Protein AF-W8L8C0-F1 (afdb_monomer)

Organism: NCBI:txid421628

Foldseek 3Di:
DDDDDDDDDDDDDDDDDDDDPPPPPPDDDAWDWDWDQWPVRAIKIKTAQLPDPGDVVSSQVVVCVVQVPAKDFPDWQPPDDDDPTPCVVSPVGPTITIMGHDDD

Sequence (104 aa):
MMIRKPYFSPVVRLPLLGALSLMLLAGCAGTQVTPISLGDGRQGHVVDCSRFDQSMSDCLAAANEQCDGNYEILATTGQWTQSPGPAMVLEKMDRAMLIRCEDE

Secondary structure (DSSP, 8-state):
---------------------------SSS-EEEEEE-TTS-EEEEEE--STT--HHHHHHHHHHHTTT-EEEEEETTB--S--SGGGGGGG-SSEEEEEEPP-

Mean predicted aligned error: 13.74 Å

Structure (mmCIF, N/CA/C/O backbone):
data_AF-W8L8C0-F1
#
_entry.id   AF-W8L8C0-F1
#
loop_
_atom_site.group_PDB
_atom_site.id
_atom_site.type_symbol
_atom_site.label_atom_id
_atom_site.label_alt_id
_atom_site.label_comp_id
_atom_site.label_asym_id
_atom_site.label_entity_id
_atom_site.label_seq_id
_atom_site.pdbx_PDB_ins_code
_atom_site.Cartn_x
_atom_site.Cartn_y
_atom_site.Cartn_z
_atom_site.occupancy
_atom_site.B_iso_or_equiv
_atom_site.auth_seq_id
_atom_site.auth_comp_id
_atom_site.auth_asym_id
_atom_site.auth_atom_id
_atom_site.pdbx_PDB_model_num
ATOM 1 N N . MET A 1 1 ? 40.714 -14.151 21.383 1.00 36.00 1 MET A N 1
ATOM 2 C CA . MET A 1 1 ? 40.726 -12.692 21.605 1.00 36.00 1 MET A CA 1
ATOM 3 C C . MET A 1 1 ? 39.584 -12.376 22.557 1.00 36.00 1 MET A C 1
ATOM 5 O O . MET A 1 1 ? 38.469 -12.818 22.318 1.00 36.00 1 MET A O 1
ATOM 9 N N . MET A 1 2 ? 39.917 -11.785 23.704 1.00 41.88 2 MET A N 1
ATOM 10 C CA . MET A 1 2 ? 39.007 -11.415 24.799 1.00 41.88 2 MET A CA 1
ATOM 11 C C . MET A 1 2 ? 38.069 -10.267 24.310 1.00 41.88 2 MET A C 1
ATOM 13 O O . MET A 1 2 ? 38.367 -9.666 23.286 1.00 41.88 2 MET A O 1
ATOM 17 N N . ILE A 1 3 ? 36.955 -9.864 24.935 1.00 47.25 3 ILE A N 1
ATOM 18 C CA . ILE A 1 3 ? 36.858 -9.239 26.265 1.00 47.25 3 ILE A CA 1
ATOM 19 C C . ILE A 1 3 ? 35.357 -9.023 26.611 1.00 47.25 3 ILE A C 1
ATOM 21 O O . ILE A 1 3 ? 34.657 -8.284 25.933 1.00 47.25 3 ILE A O 1
ATOM 25 N N . ARG A 1 4 ? 34.936 -9.654 27.719 1.00 39.53 4 ARG A N 1
ATOM 26 C CA . ARG A 1 4 ? 3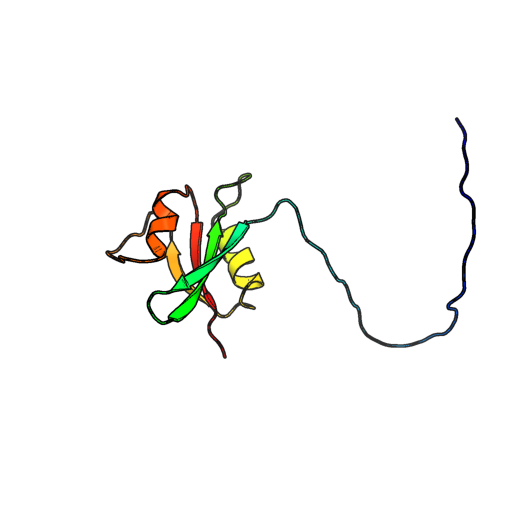4.036 -9.193 28.809 1.00 39.53 4 ARG A CA 1
ATOM 27 C C . ARG A 1 4 ? 32.581 -8.767 28.526 1.00 39.53 4 ARG A C 1
ATOM 29 O O . ARG A 1 4 ? 32.294 -7.655 28.108 1.00 39.53 4 ARG A O 1
ATOM 36 N N . LYS A 1 5 ? 31.669 -9.601 29.042 1.00 53.97 5 LYS A N 1
ATOM 37 C CA . LYS A 1 5 ? 30.460 -9.166 29.770 1.00 53.97 5 LYS A CA 1
ATOM 38 C C . LYS A 1 5 ? 30.850 -8.564 31.134 1.00 53.97 5 LYS A C 1
ATOM 40 O O . LYS A 1 5 ? 31.781 -9.070 31.763 1.00 53.97 5 LYS A O 1
ATOM 45 N N . PRO A 1 6 ? 30.082 -7.587 31.633 1.00 52.66 6 PRO A N 1
ATOM 46 C CA . PRO A 1 6 ? 29.508 -7.693 32.979 1.00 52.66 6 PRO A CA 1
ATOM 47 C C . PRO A 1 6 ? 27.988 -7.422 32.926 1.00 52.66 6 PRO A C 1
ATOM 49 O O . PRO A 1 6 ? 27.536 -6.534 32.216 1.00 52.66 6 PRO A O 1
ATOM 52 N N . TYR A 1 7 ? 27.134 -8.310 33.447 1.00 58.97 7 TYR A N 1
ATOM 53 C CA . TYR A 1 7 ? 26.694 -8.360 34.854 1.00 58.97 7 TYR A CA 1
ATOM 54 C C . TYR A 1 7 ? 26.137 -7.020 35.355 1.00 58.97 7 TYR A C 1
ATOM 56 O O . TYR A 1 7 ? 26.927 -6.171 35.743 1.00 58.97 7 TYR A O 1
ATOM 64 N N . PHE A 1 8 ? 24.806 -6.871 35.429 1.00 49.00 8 PHE A N 1
ATOM 65 C CA . PHE A 1 8 ? 24.077 -6.788 36.709 1.00 49.00 8 PHE A CA 1
ATOM 66 C C . PHE A 1 8 ? 22.550 -6.705 36.493 1.00 49.00 8 PHE A C 1
ATOM 68 O O . PHE A 1 8 ? 22.065 -5.887 35.719 1.00 49.00 8 PHE A O 1
ATOM 75 N N . SER A 1 9 ? 21.819 -7.592 37.168 1.00 57.16 9 SER A N 1
ATOM 76 C CA . SER A 1 9 ? 20.359 -7.780 37.134 1.00 57.16 9 SER A CA 1
ATOM 77 C C . SER A 1 9 ? 19.585 -6.690 37.907 1.00 57.16 9 SER A C 1
ATOM 79 O O . SER A 1 9 ? 20.195 -5.929 38.657 1.00 57.16 9 SER A O 1
ATOM 81 N N . PRO A 1 10 ? 18.238 -6.669 37.825 1.00 49.44 10 PRO A N 1
ATOM 82 C CA . PRO A 1 10 ? 17.462 -7.401 38.834 1.00 49.44 10 PRO A CA 1
ATOM 83 C C . PRO A 1 10 ? 16.292 -8.201 38.226 1.00 49.44 10 PRO A C 1
ATOM 85 O O . PRO A 1 10 ? 15.605 -7.768 37.314 1.00 49.44 10 PRO A O 1
ATOM 88 N N . VAL A 1 11 ? 16.175 -9.479 38.584 1.00 54.06 11 VAL A N 1
ATOM 89 C CA . VAL A 1 11 ? 15.102 -9.982 39.463 1.00 54.06 11 VAL A CA 1
ATOM 90 C C . VAL A 1 11 ? 13.696 -9.696 38.929 1.00 54.06 11 VAL A C 1
ATOM 92 O O . VAL A 1 11 ? 13.077 -8.719 39.322 1.00 54.06 11 VAL A O 1
ATOM 95 N N . VAL A 1 12 ? 13.145 -10.647 38.171 1.00 50.78 12 VAL A N 1
ATOM 96 C CA . VAL A 1 12 ? 11.735 -11.034 38.321 1.00 50.78 12 VAL A CA 1
ATOM 97 C C . VAL A 1 12 ? 11.658 -12.560 38.223 1.00 50.78 12 VAL A C 1
ATOM 99 O O . VAL A 1 12 ? 11.564 -13.148 37.151 1.00 50.78 12 VAL A O 1
ATOM 102 N N . ARG A 1 13 ? 11.782 -13.220 39.377 1.00 62.47 13 ARG A N 1
ATOM 103 C CA . ARG A 1 13 ? 11.263 -14.574 39.600 1.00 62.47 13 ARG A CA 1
ATOM 104 C C . ARG A 1 13 ? 9.872 -14.391 40.198 1.00 62.47 13 ARG A C 1
ATOM 106 O O . ARG A 1 13 ? 9.822 -13.961 41.341 1.00 62.47 13 ARG A O 1
ATOM 113 N N . LEU A 1 14 ? 8.805 -14.700 39.460 1.00 50.75 14 LEU A N 1
ATOM 114 C CA . LEU A 1 14 ? 7.521 -15.269 39.923 1.00 50.75 14 LEU A CA 1
ATOM 115 C C . LEU A 1 14 ? 6.551 -15.376 38.715 1.00 50.75 14 LEU A C 1
ATOM 117 O O . LEU A 1 14 ? 6.829 -14.774 37.683 1.00 50.75 14 LEU A O 1
ATOM 121 N N . PRO A 1 15 ? 5.506 -16.222 38.764 1.00 49.34 15 PRO A N 1
ATOM 122 C CA . PRO A 1 15 ? 5.298 -17.277 37.778 1.00 49.34 15 PRO A CA 1
ATOM 123 C C . PRO A 1 15 ? 3.928 -17.181 37.074 1.00 49.34 15 PRO A C 1
ATOM 125 O O . PRO A 1 15 ? 3.079 -16.389 37.454 1.00 49.34 15 PRO A O 1
ATOM 128 N N . LEU A 1 16 ? 3.702 -18.107 36.137 1.00 54.31 16 LEU A N 1
ATOM 129 C CA . LEU A 1 16 ? 2.390 -18.626 35.723 1.00 54.31 16 LEU A CA 1
ATOM 130 C C . LEU A 1 16 ? 1.425 -17.694 34.944 1.00 54.31 16 LEU A C 1
ATOM 132 O O . LEU A 1 16 ? 0.904 -16.716 35.457 1.00 54.31 16 LEU A O 1
ATOM 136 N N . LEU A 1 17 ? 1.069 -18.189 33.750 1.00 53.38 17 LEU A N 1
ATOM 137 C CA . LEU A 1 17 ? -0.091 -17.865 32.908 1.00 53.38 17 LEU A CA 1
ATOM 138 C C . LEU A 1 17 ? -0.148 -16.500 32.208 1.00 53.38 17 LEU A C 1
ATOM 140 O O . LEU A 1 17 ? -0.441 -15.472 32.804 1.00 53.38 17 LEU A O 1
ATOM 144 N N . GLY A 1 18 ? -0.108 -16.580 30.876 1.00 51.53 18 GLY A N 1
ATOM 145 C CA . GLY A 1 18 ? -0.974 -15.764 30.030 1.00 51.53 18 GLY A CA 1
ATOM 146 C C . GLY A 1 18 ? -0.251 -14.808 29.090 1.00 51.53 18 GLY A C 1
ATOM 147 O O . GLY A 1 18 ? 0.431 -13.893 29.523 1.00 51.53 18 GLY A O 1
ATOM 148 N N . ALA A 1 19 ? -0.511 -15.008 27.798 1.00 50.66 19 ALA A N 1
ATOM 149 C CA . ALA A 1 19 ? -0.381 -14.026 26.724 1.00 50.66 19 ALA A CA 1
ATOM 150 C C . ALA A 1 19 ? 1.043 -13.607 26.313 1.00 50.66 19 ALA A C 1
ATOM 152 O O . ALA A 1 19 ? 1.545 -12.522 26.595 1.00 50.66 19 ALA A O 1
ATOM 153 N N . LEU A 1 20 ? 1.644 -14.494 25.518 1.00 53.50 20 LEU A N 1
ATOM 154 C CA . LEU A 1 20 ? 2.156 -14.182 24.181 1.00 53.50 20 LEU A CA 1
ATOM 155 C C . LEU A 1 20 ? 1.978 -12.701 23.769 1.00 53.50 20 LEU A C 1
ATOM 157 O O . LEU A 1 20 ? 0.922 -12.309 23.291 1.00 53.50 20 LEU A O 1
ATOM 161 N N . SER A 1 21 ? 3.014 -11.882 23.933 1.00 46.38 21 SER A N 1
ATOM 162 C CA . SER A 1 21 ? 3.088 -10.557 23.304 1.00 46.38 21 SER A CA 1
ATOM 163 C C . SER A 1 21 ? 4.329 -10.524 22.422 1.00 46.38 21 SER A C 1
ATOM 165 O O . SER A 1 21 ? 5.345 -9.908 22.740 1.00 46.38 21 SER A O 1
ATOM 167 N N . LEU A 1 22 ? 4.250 -11.279 21.324 1.00 50.34 22 LEU A N 1
ATOM 168 C CA . LEU A 1 22 ? 5.129 -11.150 20.166 1.00 50.34 22 LEU A CA 1
ATOM 169 C C . LEU A 1 22 ? 4.840 -9.791 19.515 1.00 50.34 22 LEU A C 1
ATOM 171 O O . LEU A 1 22 ? 4.119 -9.709 18.529 1.00 50.34 22 LEU A O 1
ATOM 175 N N . MET A 1 23 ? 5.395 -8.709 20.063 1.00 46.00 23 MET A N 1
ATOM 176 C CA . MET A 1 23 ? 5.569 -7.478 19.293 1.00 46.00 23 MET A CA 1
ATOM 177 C C . MET A 1 23 ? 6.693 -7.718 18.282 1.00 46.00 23 MET A C 1
ATOM 179 O O . MET A 1 23 ? 7.854 -7.369 18.499 1.00 46.00 23 MET A O 1
ATOM 183 N N . LEU A 1 24 ? 6.334 -8.388 17.187 1.00 46.66 24 LEU A N 1
ATOM 184 C CA . LEU A 1 24 ? 7.098 -8.422 15.951 1.00 46.66 24 LEU A CA 1
ATOM 185 C C . LEU A 1 24 ? 7.126 -6.996 15.393 1.00 46.66 24 LEU A C 1
ATOM 187 O O . LEU A 1 24 ? 6.239 -6.584 14.654 1.00 46.66 24 LEU A O 1
ATOM 191 N N . LEU A 1 25 ? 8.160 -6.233 15.744 1.00 48.75 25 LEU A N 1
ATOM 192 C CA . LEU A 1 25 ? 8.573 -5.090 14.938 1.00 48.75 25 LEU A CA 1
ATOM 193 C C . LEU A 1 25 ? 9.140 -5.624 13.614 1.00 48.75 25 LEU A C 1
ATOM 195 O O . LEU A 1 25 ? 10.351 -5.746 13.441 1.00 48.75 25 LEU A O 1
ATOM 199 N N . ALA A 1 26 ? 8.248 -5.980 12.690 1.00 46.97 26 ALA A N 1
ATOM 200 C CA . ALA A 1 26 ? 8.569 -6.272 11.301 1.00 46.97 26 ALA A CA 1
ATOM 201 C C . ALA A 1 26 ? 8.775 -4.951 10.534 1.00 46.97 26 ALA A C 1
ATOM 203 O O . ALA A 1 26 ? 7.938 -4.503 9.764 1.00 46.97 26 ALA A O 1
ATOM 204 N N . GLY A 1 27 ? 9.909 -4.299 10.767 1.00 51.19 27 GLY A N 1
ATOM 205 C CA . GLY A 1 27 ? 10.491 -3.314 9.852 1.00 51.19 27 GLY A CA 1
ATOM 206 C C . GLY A 1 27 ? 11.972 -3.665 9.752 1.00 51.19 27 GLY A C 1
ATOM 207 O O . GLY A 1 27 ? 12.621 -3.845 10.772 1.00 51.19 27 GLY A O 1
ATOM 208 N N . CYS A 1 28 ? 12.583 -3.882 8.591 1.00 49.28 28 CYS A N 1
ATOM 209 C CA . CYS A 1 28 ? 12.683 -2.923 7.501 1.00 49.28 28 CYS A CA 1
ATOM 210 C C . CYS A 1 28 ? 13.152 -3.650 6.222 1.00 49.28 28 CYS A C 1
ATOM 212 O O . CYS A 1 28 ? 14.347 -3.697 5.947 1.00 49.28 28 CYS A O 1
ATOM 214 N N . ALA A 1 29 ? 12.232 -4.245 5.462 1.00 51.66 29 ALA A N 1
ATOM 215 C CA . ALA A 1 29 ? 12.444 -4.675 4.066 1.00 51.66 29 ALA A CA 1
ATOM 216 C C . ALA A 1 29 ? 11.104 -4.910 3.329 1.00 51.66 29 ALA A C 1
ATOM 218 O O . ALA A 1 29 ? 11.054 -5.622 2.332 1.00 51.66 29 ALA A O 1
ATOM 219 N N . GLY A 1 30 ? 10.005 -4.369 3.866 1.00 61.56 30 GLY A N 1
ATOM 220 C CA . GLY A 1 30 ? 8.639 -4.679 3.449 1.00 61.56 30 GLY A CA 1
ATOM 221 C C . GLY A 1 30 ? 7.997 -3.563 2.636 1.00 61.56 30 GLY A C 1
ATOM 222 O O . GLY A 1 30 ? 8.468 -2.423 2.635 1.00 61.56 30 GLY A O 1
ATOM 223 N N . THR A 1 31 ? 6.939 -3.939 1.929 1.00 70.12 31 THR A N 1
ATOM 224 C CA . THR A 1 31 ? 6.008 -3.090 1.188 1.00 70.12 31 THR A CA 1
ATOM 225 C C . THR A 1 31 ? 5.733 -1.778 1.928 1.00 70.12 31 THR A C 1
ATOM 227 O O . THR A 1 31 ? 5.445 -1.780 3.125 1.00 70.12 31 THR A O 1
ATOM 230 N N . GLN A 1 32 ? 5.849 -0.636 1.248 1.00 81.81 32 GLN A N 1
ATOM 231 C CA . GLN A 1 32 ? 5.645 0.668 1.877 1.00 81.81 32 GLN A CA 1
ATOM 232 C C . GLN A 1 32 ? 4.157 1.026 1.861 1.00 81.81 32 GLN A C 1
ATOM 234 O O . GLN A 1 32 ? 3.583 1.237 0.799 1.00 81.81 32 GLN A O 1
ATOM 239 N N . VAL A 1 33 ? 3.545 1.155 3.038 1.00 85.31 33 VAL A N 1
ATOM 240 C CA . VAL A 1 33 ? 2.150 1.594 3.177 1.00 85.31 33 VAL A CA 1
ATOM 241 C C . VAL A 1 33 ? 2.111 3.059 3.608 1.00 85.31 33 VAL A C 1
ATOM 243 O O . VAL A 1 33 ? 2.680 3.427 4.634 1.00 85.31 33 VAL A O 1
ATOM 246 N N . THR A 1 34 ? 1.458 3.910 2.819 1.00 87.69 34 THR A N 1
ATOM 247 C CA . THR A 1 34 ? 1.353 5.355 3.068 1.00 87.69 34 THR A CA 1
ATOM 248 C C . THR A 1 34 ? -0.114 5.769 3.175 1.00 87.69 34 THR A C 1
ATOM 250 O O . THR A 1 34 ? -0.865 5.545 2.226 1.00 87.69 34 THR A O 1
ATOM 253 N N . PRO A 1 35 ? -0.553 6.387 4.286 1.00 87.06 35 PRO A N 1
ATOM 254 C CA . PRO A 1 35 ? -1.920 6.875 4.410 1.00 87.06 35 PRO A CA 1
ATOM 255 C C . PRO A 1 35 ? -2.170 8.068 3.480 1.00 87.06 35 PRO A C 1
ATOM 257 O O . PRO A 1 35 ? -1.303 8.919 3.278 1.00 87.06 35 PRO A O 1
ATOM 260 N N . ILE A 1 36 ? -3.381 8.148 2.941 1.00 86.44 36 ILE A N 1
ATOM 261 C CA . ILE A 1 36 ? -3.824 9.189 2.015 1.00 86.44 36 ILE A CA 1
ATOM 262 C C . ILE A 1 36 ? -5.270 9.580 2.320 1.00 86.44 36 ILE A C 1
ATOM 264 O O . ILE A 1 36 ? -6.095 8.743 2.671 1.00 86.44 36 ILE A O 1
ATOM 268 N N . SER A 1 37 ? -5.582 10.867 2.181 1.00 84.94 37 SER A N 1
ATOM 269 C CA . SER A 1 37 ? -6.960 11.349 2.262 1.00 84.94 37 SER A CA 1
ATOM 270 C C . SER A 1 37 ? -7.686 11.081 0.946 1.00 84.94 37 SER A C 1
ATOM 272 O O . SER A 1 37 ? -7.204 11.457 -0.128 1.00 84.94 37 SER A O 1
ATOM 274 N N . LEU A 1 38 ? -8.837 10.425 1.030 1.00 82.06 38 LEU A N 1
ATOM 275 C CA . LEU A 1 38 ? -9.739 10.226 -0.090 1.00 82.06 38 LEU A CA 1
ATOM 276 C C . LEU A 1 38 ? -10.633 11.469 -0.242 1.00 82.06 38 LEU A C 1
ATOM 278 O O . LEU A 1 38 ? -10.945 12.166 0.723 1.00 82.06 38 LEU A O 1
ATOM 282 N N . GLY A 1 39 ? -11.033 11.784 -1.477 1.00 75.75 39 GLY A N 1
ATOM 283 C CA . GLY A 1 39 ? -11.825 12.988 -1.782 1.00 75.75 39 GLY A CA 1
ATOM 284 C C . GLY A 1 39 ? -13.227 13.014 -1.152 1.00 75.75 39 GLY A C 1
ATOM 285 O O . GLY A 1 39 ? -13.894 14.043 -1.201 1.00 75.75 39 GLY A O 1
ATOM 286 N N . ASP A 1 40 ? -13.661 11.902 -0.559 1.00 76.12 40 ASP A N 1
ATOM 287 C CA . ASP A 1 40 ? -14.903 11.725 0.201 1.00 76.12 40 ASP A CA 1
ATOM 288 C C . ASP A 1 40 ? -14.727 11.982 1.716 1.00 76.12 40 ASP A C 1
ATOM 290 O O . ASP A 1 40 ? -15.671 11.817 2.485 1.00 76.12 40 ASP A O 1
ATOM 294 N N . GLY A 1 41 ? -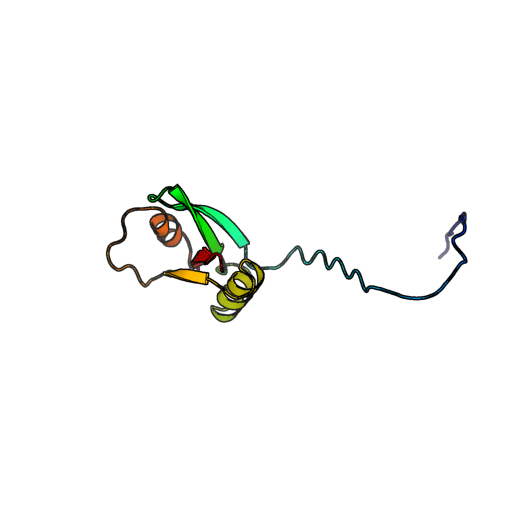13.529 12.392 2.154 1.00 76.75 41 GLY A N 1
ATOM 295 C CA . GLY A 1 41 ? -13.196 12.625 3.561 1.00 76.75 41 GLY A CA 1
ATOM 296 C C . GLY A 1 41 ? -12.824 11.360 4.339 1.00 76.75 41 GLY A C 1
ATOM 297 O O . GLY A 1 41 ? -12.530 11.455 5.531 1.00 76.75 41 GLY A O 1
ATOM 298 N N . ARG A 1 42 ? -12.809 10.188 3.691 1.00 81.88 42 ARG A N 1
ATOM 299 C CA . ARG A 1 42 ? -12.338 8.932 4.286 1.00 81.88 42 ARG A CA 1
ATOM 300 C C . ARG A 1 42 ? -10.823 8.798 4.132 1.00 81.88 42 ARG A C 1
ATOM 302 O O . ARG A 1 42 ? -10.196 9.469 3.313 1.00 81.88 42 ARG A O 1
ATOM 309 N N . GLN A 1 43 ? -10.218 7.913 4.916 1.00 84.94 43 GLN A N 1
ATOM 310 C CA . GLN A 1 43 ? -8.796 7.602 4.807 1.00 84.94 43 GLN A CA 1
ATOM 311 C C . GLN A 1 43 ? -8.592 6.356 3.940 1.00 84.94 43 GLN A C 1
ATOM 313 O O . GLN A 1 43 ? -9.310 5.368 4.070 1.00 84.94 43 GLN A O 1
ATOM 318 N N . GLY A 1 44 ? -7.616 6.417 3.042 1.00 88.12 44 GLY A N 1
ATOM 319 C CA . GLY A 1 44 ? -7.127 5.292 2.257 1.00 88.12 44 GLY A CA 1
ATOM 320 C C . GLY A 1 44 ? -5.642 5.059 2.509 1.00 88.12 44 GLY A C 1
ATOM 321 O O . GLY A 1 44 ? -4.974 5.835 3.197 1.00 88.12 44 GLY A O 1
ATOM 322 N N . HIS A 1 45 ? -5.111 3.997 1.917 1.00 89.88 45 HIS A N 1
ATOM 323 C CA . HIS A 1 45 ? -3.709 3.620 2.015 1.00 89.88 45 HIS A CA 1
ATOM 324 C C . HIS A 1 45 ? -3.157 3.294 0.631 1.00 89.88 45 HIS A C 1
ATOM 326 O O . HIS A 1 45 ? -3.742 2.516 -0.118 1.00 89.88 45 HIS A O 1
ATOM 332 N N . VAL A 1 46 ? -2.015 3.883 0.292 1.00 89.88 46 VAL A N 1
ATOM 333 C CA . VAL A 1 46 ? -1.221 3.485 -0.868 1.00 89.88 46 VAL A CA 1
ATOM 334 C C . VAL A 1 46 ? -0.232 2.428 -0.418 1.00 89.88 46 VAL A C 1
ATOM 336 O O . VAL A 1 46 ? 0.594 2.688 0.452 1.00 89.88 46 VAL A O 1
ATOM 339 N N . VAL A 1 47 ? -0.313 1.257 -1.024 1.00 89.69 47 VAL A N 1
ATOM 340 C CA . VAL A 1 47 ? 0.572 0.122 -0.799 1.00 89.69 47 VAL A CA 1
ATOM 341 C C . VAL A 1 47 ? 1.543 0.062 -1.976 1.00 89.69 47 VAL A C 1
ATOM 343 O O . VAL A 1 47 ? 1.155 -0.328 -3.073 1.00 89.69 47 VAL A O 1
ATOM 346 N N . ASP A 1 48 ? 2.782 0.504 -1.766 1.00 87.62 48 ASP A N 1
ATOM 347 C CA . ASP A 1 48 ? 3.867 0.502 -2.749 1.00 87.62 48 ASP A CA 1
ATOM 348 C C . ASP A 1 48 ? 4.750 -0.741 -2.580 1.00 87.62 48 ASP A C 1
ATOM 350 O O . ASP A 1 48 ? 5.453 -0.905 -1.579 1.00 87.62 48 ASP A O 1
ATOM 354 N N . CYS A 1 49 ? 4.733 -1.591 -3.603 1.00 85.50 49 CYS A N 1
ATOM 355 C CA . CYS A 1 49 ? 5.469 -2.855 -3.683 1.00 85.50 49 CYS A CA 1
ATOM 356 C C . CYS A 1 49 ? 6.357 -2.872 -4.932 1.00 85.50 49 CYS A C 1
ATOM 358 O O . CYS A 1 49 ? 6.700 -3.925 -5.474 1.00 85.50 49 CYS A O 1
ATOM 360 N N . SER A 1 50 ? 6.714 -1.689 -5.436 1.00 78.62 50 SER A N 1
ATOM 361 C CA . SER A 1 50 ? 7.662 -1.524 -6.537 1.00 78.62 50 SER A CA 1
ATOM 362 C C . SER A 1 50 ? 9.104 -1.812 -6.109 1.00 78.62 50 SER A C 1
ATOM 364 O O . SER A 1 50 ? 9.963 -2.070 -6.952 1.00 78.62 50 SER A O 1
ATOM 366 N N . ARG A 1 51 ? 9.389 -1.812 -4.801 1.00 73.25 51 ARG A N 1
ATOM 367 C CA . ARG A 1 51 ? 10.739 -2.027 -4.273 1.00 73.25 51 ARG A CA 1
ATOM 368 C C . ARG A 1 51 ? 11.067 -3.504 -4.060 1.00 73.2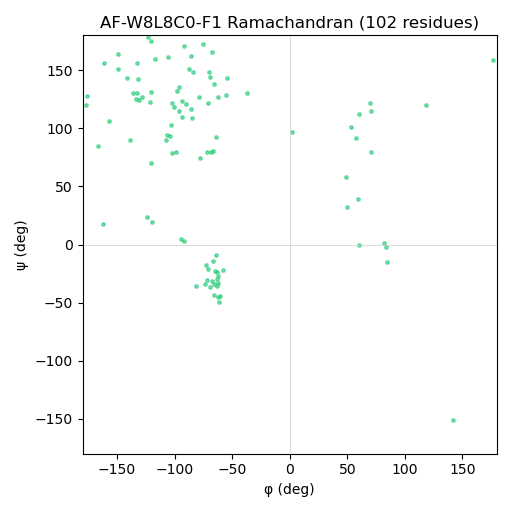5 51 ARG A C 1
ATOM 370 O O . ARG A 1 51 ? 10.198 -4.302 -3.741 1.00 73.25 51 ARG A O 1
ATOM 377 N N . PHE A 1 52 ? 12.360 -3.817 -4.183 1.00 64.94 52 PHE A N 1
ATOM 378 C CA . PHE A 1 52 ? 12.9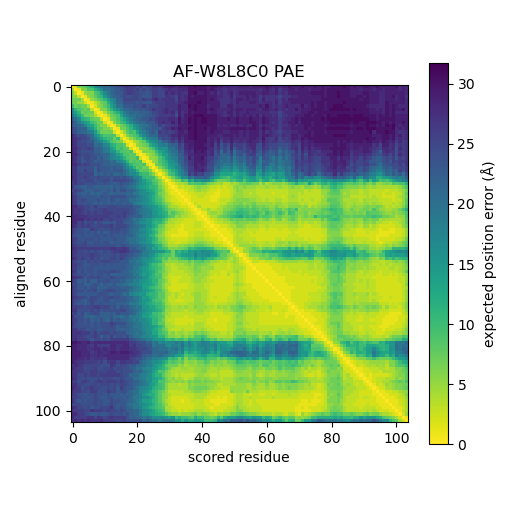82 -5.079 -3.756 1.00 64.94 52 PHE A CA 1
ATOM 379 C C . PHE A 1 52 ? 12.246 -6.345 -4.220 1.00 64.94 52 PHE A C 1
ATOM 381 O O . PHE A 1 52 ? 11.838 -7.122 -3.379 1.00 64.94 52 PHE A O 1
ATOM 388 N N . ASP A 1 53 ? 12.066 -6.523 -5.534 1.00 67.31 53 ASP A N 1
ATOM 389 C CA . ASP A 1 53 ? 11.493 -7.729 -6.178 1.00 67.31 53 ASP A CA 1
ATOM 390 C C . ASP A 1 53 ? 10.060 -8.150 -5.804 1.00 67.31 53 ASP A C 1
ATOM 392 O O . ASP A 1 53 ? 9.536 -9.087 -6.408 1.00 67.31 53 ASP A O 1
ATOM 396 N N . GLN A 1 54 ? 9.403 -7.411 -4.910 1.00 74.81 54 GLN A N 1
ATOM 397 C CA . GLN A 1 54 ? 8.094 -7.763 -4.374 1.00 74.81 54 GLN A CA 1
ATOM 398 C C . GLN A 1 54 ? 7.063 -8.007 -5.470 1.00 74.81 54 GLN A C 1
ATOM 400 O O . GLN A 1 54 ? 7.030 -7.355 -6.500 1.00 74.81 54 GLN A O 1
ATOM 405 N N . SER A 1 55 ? 6.186 -8.963 -5.262 1.00 81.56 55 SER A N 1
ATOM 406 C CA . SER A 1 55 ? 5.118 -9.335 -6.175 1.00 81.56 55 SER A CA 1
ATOM 407 C C . SER A 1 55 ? 3.822 -8.583 -5.855 1.00 81.56 55 SER A C 1
ATOM 409 O O . SER A 1 55 ? 3.679 -7.941 -4.816 1.00 81.56 55 SER A O 1
ATOM 411 N N . MET A 1 56 ? 2.819 -8.699 -6.730 1.00 81.69 56 MET A N 1
ATOM 412 C CA . MET A 1 56 ? 1.474 -8.205 -6.407 1.00 81.69 56 MET A CA 1
ATOM 413 C C . MET A 1 56 ? 0.865 -8.950 -5.203 1.00 81.69 56 MET A C 1
ATOM 415 O O . MET A 1 56 ? 0.102 -8.368 -4.439 1.00 81.69 56 MET A O 1
ATOM 419 N N . SER A 1 57 ? 1.232 -10.217 -4.984 1.00 84.12 57 SER A N 1
ATOM 420 C CA . SER A 1 57 ? 0.831 -10.952 -3.778 1.00 84.12 57 SER A CA 1
ATOM 421 C C . SER A 1 57 ? 1.374 -10.321 -2.497 1.00 84.12 57 SER A C 1
ATOM 423 O O . SER A 1 57 ? 0.662 -10.313 -1.498 1.00 84.12 57 SER A O 1
ATOM 425 N N . ASP A 1 58 ? 2.566 -9.723 -2.530 1.00 84.69 58 ASP A N 1
ATOM 426 C CA . ASP A 1 58 ? 3.128 -9.020 -1.369 1.00 84.69 58 ASP A CA 1
ATOM 427 C C . ASP A 1 58 ? 2.395 -7.699 -1.100 1.00 84.69 58 ASP A C 1
ATOM 429 O O . ASP A 1 58 ? 2.232 -7.297 0.053 1.00 84.69 58 ASP A O 1
ATOM 433 N N . CYS A 1 59 ? 1.866 -7.057 -2.150 1.00 85.12 59 CYS A N 1
ATOM 434 C CA . CYS A 1 59 ? 0.943 -5.935 -1.992 1.00 85.12 59 CYS A CA 1
ATOM 435 C C . CYS A 1 59 ? -0.336 -6.355 -1.268 1.00 85.12 59 CYS A C 1
ATOM 437 O O . CYS A 1 59 ? -0.810 -5.656 -0.376 1.00 85.12 59 CYS A O 1
ATOM 439 N N . LEU A 1 60 ? -0.911 -7.491 -1.665 1.00 87.19 60 LEU A N 1
ATOM 440 C CA . LEU A 1 60 ? -2.152 -7.998 -1.081 1.00 87.19 60 LEU A CA 1
ATOM 441 C C . LEU A 1 60 ? -1.936 -8.473 0.357 1.00 87.19 60 LEU A C 1
ATOM 443 O O . LEU A 1 60 ? -2.803 -8.269 1.199 1.00 87.19 60 LEU A O 1
ATOM 447 N N . ALA A 1 61 ? -0.783 -9.070 0.662 1.00 87.81 61 ALA A N 1
ATOM 448 C CA . ALA A 1 61 ? -0.407 -9.419 2.028 1.00 87.81 61 ALA A CA 1
ATOM 449 C C . ALA A 1 61 ? -0.309 -8.167 2.912 1.00 87.81 61 ALA A C 1
ATOM 451 O O . ALA A 1 61 ? -0.970 -8.112 3.943 1.00 87.81 61 ALA A O 1
ATOM 452 N N . ALA A 1 62 ? 0.400 -7.126 2.463 1.00 86.44 62 ALA A N 1
ATOM 453 C CA . ALA A 1 62 ? 0.504 -5.868 3.204 1.00 86.44 62 ALA A CA 1
ATOM 454 C C . ALA A 1 62 ? -0.854 -5.161 3.366 1.00 86.44 62 ALA A C 1
ATOM 456 O O . ALA A 1 62 ? -1.125 -4.567 4.406 1.00 86.44 62 ALA A O 1
ATOM 457 N N . ALA A 1 63 ? -1.731 -5.241 2.360 1.00 87.12 63 ALA A N 1
ATOM 458 C CA . ALA A 1 63 ? -3.099 -4.734 2.456 1.00 87.12 63 ALA A CA 1
ATOM 459 C C . ALA A 1 63 ? -3.935 -5.511 3.488 1.00 87.12 63 ALA A C 1
ATOM 461 O O . ALA A 1 63 ? -4.626 -4.900 4.302 1.00 87.12 63 ALA A O 1
ATOM 462 N N . ASN A 1 64 ? -3.828 -6.846 3.491 1.00 88.00 64 ASN A N 1
ATOM 463 C CA . ASN A 1 64 ? -4.464 -7.701 4.494 1.00 88.00 64 ASN A CA 1
ATOM 464 C C . ASN A 1 64 ? -3.965 -7.368 5.904 1.00 88.00 64 ASN A C 1
ATOM 466 O O . ASN A 1 64 ? -4.779 -7.250 6.806 1.00 88.00 64 ASN A O 1
ATOM 470 N N . GLU A 1 65 ? -2.658 -7.187 6.095 1.00 86.19 65 GLU A N 1
ATOM 471 C CA . GLU A 1 65 ? -2.084 -6.812 7.393 1.00 86.19 65 GLU A CA 1
ATOM 472 C C . GLU A 1 65 ? -2.510 -5.405 7.838 1.00 86.19 65 GLU A C 1
ATOM 474 O O . GLU A 1 65 ? -2.694 -5.165 9.025 1.00 86.19 65 GLU A O 1
ATOM 479 N N . GLN A 1 66 ? -2.679 -4.468 6.900 1.00 86.56 66 GLN A N 1
ATOM 480 C CA . GLN A 1 66 ? -3.056 -3.088 7.213 1.00 86.56 66 GLN A CA 1
ATOM 481 C C . GLN A 1 66 ? -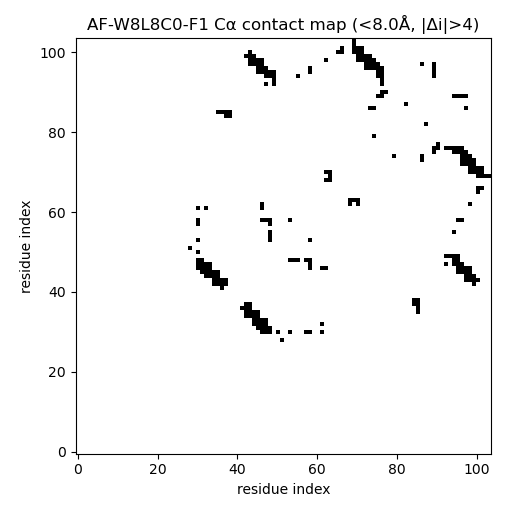4.523 -2.938 7.635 1.00 86.56 66 GLN A C 1
ATOM 483 O O . GLN A 1 66 ? -4.828 -2.052 8.435 1.00 86.56 66 GLN A O 1
ATOM 488 N N . CYS A 1 67 ? -5.417 -3.744 7.063 1.00 87.19 67 CYS A N 1
ATOM 489 C CA . CYS A 1 67 ? -6.863 -3.636 7.261 1.00 87.19 67 CYS A CA 1
ATOM 490 C C . CYS A 1 67 ? -7.481 -4.907 7.871 1.00 87.19 67 CYS A C 1
ATOM 492 O O . CYS A 1 67 ? -8.670 -5.147 7.685 1.00 87.19 67 CYS A O 1
ATOM 494 N N . ASP A 1 68 ? -6.675 -5.762 8.510 1.00 86.94 68 ASP A N 1
ATOM 495 C CA . ASP A 1 68 ? -7.093 -7.054 9.083 1.00 86.94 68 ASP A CA 1
ATOM 496 C C . ASP A 1 68 ? -7.912 -7.938 8.111 1.00 86.94 68 ASP A C 1
ATOM 498 O O . ASP A 1 68 ? -8.794 -8.703 8.494 1.00 86.94 68 ASP A O 1
ATOM 502 N N . GLY A 1 69 ? -7.607 -7.839 6.814 1.00 85.81 69 GLY A N 1
ATOM 503 C CA . GLY A 1 69 ? -8.287 -8.560 5.736 1.00 85.81 69 GLY A CA 1
ATOM 504 C C . GLY A 1 69 ? -9.583 -7.927 5.216 1.00 85.81 69 GLY A C 1
ATOM 505 O O . GLY A 1 69 ? -10.139 -8.447 4.250 1.00 85.81 69 GLY A O 1
ATOM 506 N N . ASN A 1 70 ? -10.040 -6.807 5.784 1.00 89.94 70 ASN A N 1
ATOM 507 C CA . ASN A 1 70 ? -11.261 -6.116 5.367 1.00 89.94 70 ASN A CA 1
ATOM 508 C C . ASN A 1 70 ? -10.945 -4.803 4.630 1.00 89.94 70 ASN A C 1
ATOM 510 O O . ASN A 1 70 ? -10.789 -3.741 5.237 1.00 89.94 70 ASN A O 1
ATOM 514 N N . TYR A 1 71 ? -10.791 -4.865 3.306 1.00 88.88 71 TYR A N 1
ATOM 515 C CA . TYR A 1 71 ? -10.479 -3.688 2.493 1.00 88.88 71 TYR A CA 1
ATOM 516 C C . TYR A 1 71 ? -11.052 -3.753 1.081 1.00 88.88 71 TYR A C 1
ATOM 518 O O . TYR A 1 71 ? -11.123 -4.805 0.448 1.00 88.88 71 TYR A O 1
ATOM 526 N N . GLU A 1 72 ? -11.338 -2.572 0.540 1.00 90.25 72 GLU A N 1
ATOM 527 C CA . GLU A 1 72 ? -11.661 -2.367 -0.866 1.00 90.25 72 GLU A CA 1
ATOM 528 C C . GLU A 1 72 ? -10.413 -1.902 -1.627 1.00 90.25 72 GLU A C 1
ATOM 530 O O . GLU A 1 72 ? -9.726 -0.963 -1.210 1.00 90.25 72 GLU A O 1
ATOM 535 N N . ILE A 1 73 ? -10.128 -2.525 -2.775 1.00 89.31 73 ILE A N 1
ATOM 536 C CA . ILE A 1 73 ? -9.107 -2.046 -3.714 1.00 89.31 73 ILE A CA 1
ATOM 537 C C . ILE A 1 73 ? -9.752 -1.002 -4.624 1.00 89.31 73 ILE A C 1
ATOM 539 O O . ILE A 1 73 ? -10.542 -1.332 -5.504 1.00 89.31 73 ILE A O 1
ATOM 543 N N . LEU A 1 74 ? -9.381 0.261 -4.429 1.00 87.31 74 LEU A N 1
ATOM 544 C CA . LEU A 1 74 ? -9.914 1.383 -5.200 1.00 87.31 74 LEU A CA 1
ATOM 545 C C . LEU A 1 74 ? -9.213 1.538 -6.555 1.00 87.31 74 LEU A C 1
ATOM 547 O O . LEU A 1 74 ? -9.836 1.944 -7.532 1.00 87.31 74 LEU A O 1
ATOM 551 N N . ALA A 1 75 ? -7.907 1.259 -6.613 1.00 87.56 75 ALA A N 1
ATOM 552 C CA . ALA A 1 75 ? -7.120 1.328 -7.843 1.00 87.56 75 ALA A CA 1
ATOM 553 C C . ALA A 1 75 ? -5.814 0.530 -7.731 1.00 87.56 75 ALA A C 1
ATOM 555 O O . ALA A 1 75 ? -5.268 0.356 -6.641 1.00 87.56 75 ALA A O 1
ATOM 556 N N . THR A 1 76 ? -5.268 0.108 -8.870 1.00 87.31 76 THR A N 1
ATOM 557 C CA . THR A 1 76 ? -3.946 -0.530 -8.985 1.00 87.31 76 THR A CA 1
ATOM 558 C C . THR A 1 76 ? -3.153 0.117 -10.121 1.00 87.31 76 THR A C 1
ATOM 560 O O . THR A 1 76 ? -3.728 0.706 -11.043 1.00 87.31 76 THR A O 1
ATOM 563 N N . THR A 1 77 ? -1.821 0.035 -10.074 1.00 85.31 77 THR A N 1
ATOM 564 C CA . THR A 1 77 ? -0.978 0.508 -11.183 1.00 85.31 77 THR A CA 1
ATOM 565 C C . THR A 1 77 ? -1.393 -0.164 -12.499 1.00 85.31 77 THR A C 1
ATOM 567 O O . THR A 1 77 ? -1.492 -1.386 -12.582 1.00 85.31 77 THR A O 1
ATOM 570 N N . GLY A 1 78 ? -1.621 0.631 -13.548 1.00 75.44 78 GLY A N 1
ATOM 571 C CA . GLY A 1 78 ? -1.967 0.142 -14.889 1.00 75.44 78 GLY A CA 1
ATOM 572 C C . GLY A 1 78 ? -3.455 -0.149 -15.126 1.00 75.44 78 GLY A C 1
ATOM 573 O O . GLY A 1 78 ? -3.869 -0.206 -16.283 1.00 75.44 78 GLY A O 1
ATOM 574 N N . GLN A 1 79 ? -4.285 -0.253 -14.082 1.00 70.44 79 GLN A N 1
ATOM 575 C CA . GLN A 1 79 ? -5.748 -0.292 -14.208 1.00 70.44 79 GLN A CA 1
ATOM 576 C C . GLN A 1 79 ? -6.319 1.077 -13.842 1.00 70.44 79 GLN A C 1
ATOM 578 O O . GLN A 1 79 ? -6.803 1.306 -12.737 1.00 70.44 79 GLN A O 1
ATOM 583 N N . TRP A 1 80 ? -6.235 2.014 -14.788 1.00 60.75 80 TRP A N 1
ATOM 584 C CA . TRP A 1 80 ? -6.778 3.359 -14.616 1.00 60.75 80 TRP A CA 1
ATOM 585 C C . TRP A 1 80 ? -8.050 3.532 -15.445 1.00 60.75 80 TRP A C 1
ATOM 587 O O . TRP A 1 80 ? -8.017 3.870 -16.626 1.00 60.75 80 TRP A O 1
ATOM 597 N N . THR A 1 81 ? -9.201 3.297 -14.820 1.00 50.91 81 THR A N 1
ATOM 598 C CA . THR A 1 81 ? -10.512 3.654 -15.372 1.00 50.91 81 THR A CA 1
ATOM 599 C C . THR A 1 81 ? -10.967 4.966 -14.737 1.00 50.91 81 THR A C 1
ATOM 601 O O . THR A 1 81 ? -11.758 4.979 -13.807 1.00 50.91 81 THR A O 1
ATOM 604 N N . GLN A 1 82 ? -10.433 6.086 -15.229 1.00 52.56 82 GLN A N 1
ATOM 605 C CA . GLN A 1 82 ? -11.033 7.423 -15.078 1.00 52.56 82 GLN A CA 1
ATOM 606 C C . GLN A 1 82 ? -11.259 7.966 -13.648 1.00 52.56 82 GLN A C 1
ATOM 608 O O . GLN A 1 82 ? -12.257 8.650 -13.426 1.00 52.56 82 GLN A O 1
ATOM 613 N N . SER A 1 83 ? -10.357 7.751 -12.686 1.00 51.47 83 SER A N 1
ATOM 614 C CA . SER A 1 83 ? -10.549 8.314 -11.337 1.00 51.47 83 SER A CA 1
ATOM 615 C C . SER A 1 83 ? -9.651 9.535 -11.074 1.00 51.47 83 SER A C 1
ATOM 617 O O . SER A 1 83 ? -8.519 9.362 -10.617 1.00 51.47 83 SER A O 1
ATOM 619 N N . PRO A 1 84 ? -10.114 10.783 -11.306 1.00 59.25 84 PRO A N 1
ATOM 620 C CA . PRO A 1 84 ? -9.430 11.956 -10.769 1.00 59.25 84 PRO A CA 1
ATOM 621 C C . PRO A 1 84 ? -9.447 11.890 -9.236 1.00 59.25 84 PRO A C 1
ATOM 623 O O . PRO A 1 84 ? -10.502 11.709 -8.629 1.00 59.25 84 PRO A O 1
ATOM 626 N N . GLY A 1 85 ? -8.277 12.011 -8.603 1.00 71.12 85 GLY A N 1
ATOM 627 C CA . GLY A 1 85 ? -8.154 11.998 -7.145 1.00 71.12 85 GLY A CA 1
ATOM 628 C C . GLY A 1 85 ? -6.915 11.248 -6.634 1.00 71.12 85 GLY A C 1
ATOM 629 O O . GLY A 1 85 ? -5.895 11.210 -7.324 1.00 71.12 85 GLY A O 1
ATOM 630 N N . PRO A 1 86 ? -6.966 10.654 -5.426 1.00 71.19 86 PRO A N 1
ATOM 631 C CA . PRO A 1 86 ? -5.807 10.062 -4.747 1.00 71.19 86 PRO A CA 1
ATOM 632 C C . PRO A 1 86 ? -5.099 8.961 -5.555 1.00 71.19 86 PRO A C 1
ATOM 634 O O . PRO A 1 86 ? -3.909 8.736 -5.364 1.00 71.19 86 PRO A O 1
ATOM 637 N N . ALA A 1 87 ? -5.787 8.330 -6.513 1.00 76.12 87 ALA A N 1
ATOM 638 C CA . ALA A 1 87 ? -5.230 7.314 -7.406 1.00 76.12 87 ALA A CA 1
ATOM 639 C C . ALA A 1 87 ? -4.169 7.843 -8.396 1.00 76.12 87 ALA A C 1
ATOM 641 O O . ALA A 1 87 ? -3.439 7.041 -8.974 1.00 76.12 87 ALA A O 1
ATOM 642 N N . MET A 1 88 ? -4.031 9.164 -8.582 1.00 77.62 88 MET A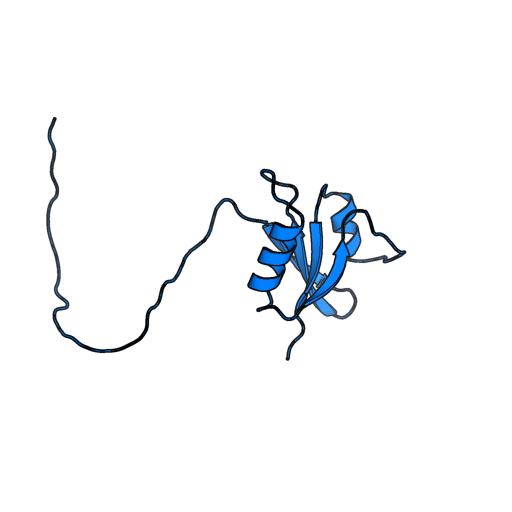 N 1
ATOM 643 C CA . MET A 1 88 ? -2.967 9.755 -9.418 1.00 77.62 88 MET A CA 1
ATOM 644 C C . MET A 1 88 ? -1.559 9.469 -8.878 1.00 77.62 88 MET A C 1
ATOM 646 O O . ME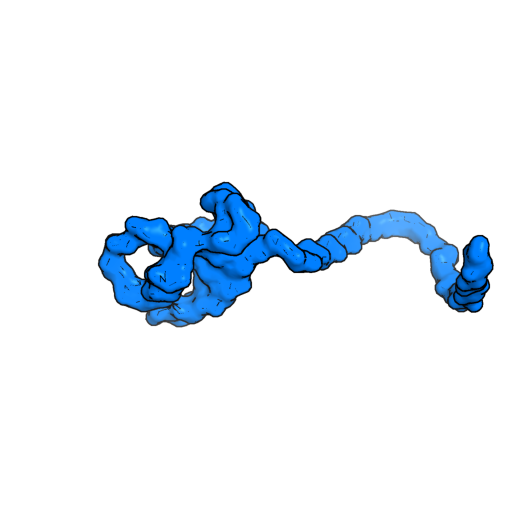T A 1 88 ? -0.583 9.476 -9.623 1.00 77.62 88 MET A O 1
ATOM 650 N N . VAL A 1 89 ? -1.432 9.203 -7.575 1.00 79.06 89 VAL A N 1
ATOM 651 C CA . VAL A 1 89 ? -0.145 8.846 -6.962 1.00 79.06 89 VAL A CA 1
ATOM 652 C C . VAL A 1 89 ? 0.427 7.544 -7.540 1.00 79.06 89 VAL A C 1
ATOM 654 O O . VAL A 1 89 ? 1.646 7.393 -7.602 1.00 79.06 89 VAL A O 1
ATOM 657 N N . LEU A 1 90 ? -0.440 6.651 -8.035 1.00 82.56 90 LEU A N 1
ATOM 658 C CA . LEU A 1 90 ? -0.061 5.361 -8.610 1.00 82.56 90 LEU A CA 1
ATOM 659 C C . LEU A 1 90 ? 0.632 5.502 -9.975 1.00 82.56 90 LEU A C 1
ATOM 661 O O . LEU A 1 90 ? 1.377 4.608 -10.356 1.00 82.56 90 LEU A O 1
ATOM 665 N N . GLU A 1 91 ? 0.452 6.618 -10.695 1.00 79.06 91 GLU A N 1
ATOM 666 C CA . GLU A 1 91 ? 1.118 6.862 -11.991 1.00 79.06 91 GLU A CA 1
ATO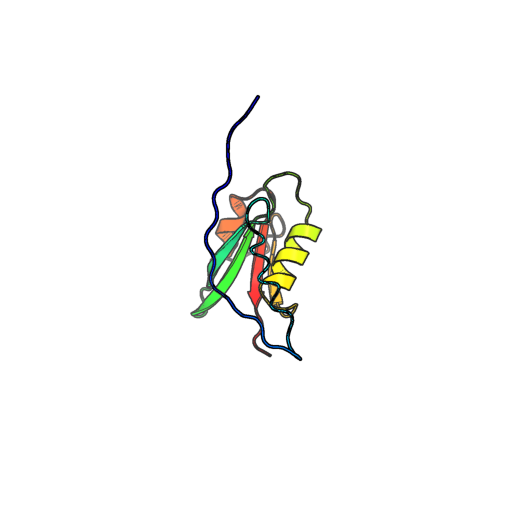M 667 C C . GLU A 1 91 ? 2.643 6.972 -11.864 1.00 79.06 91 GLU A C 1
ATOM 669 O O . GLU A 1 91 ? 3.373 6.780 -12.833 1.00 79.06 91 GLU A O 1
ATOM 674 N N . LYS A 1 92 ? 3.131 7.305 -10.666 1.00 80.12 92 LYS A N 1
ATOM 675 C CA . LYS A 1 92 ? 4.561 7.451 -10.373 1.00 80.12 92 LYS A CA 1
ATOM 676 C C . LYS A 1 92 ? 5.179 6.179 -9.790 1.00 80.12 92 LYS A C 1
ATOM 678 O O . LYS A 1 92 ? 6.336 6.215 -9.380 1.00 80.12 92 LYS A O 1
ATOM 683 N N . MET A 1 93 ? 4.410 5.097 -9.701 1.00 82.56 93 MET A N 1
ATOM 684 C CA . MET A 1 93 ? 4.796 3.855 -9.037 1.00 82.56 93 MET A CA 1
ATOM 685 C C . MET A 1 93 ? 4.747 2.702 -10.035 1.00 82.56 93 MET A C 1
ATOM 687 O O . MET A 1 93 ? 3.732 2.512 -10.699 1.00 82.56 93 MET A O 1
ATOM 691 N N . ASP A 1 94 ? 5.808 1.894 -10.101 1.00 83.81 94 ASP A N 1
ATOM 692 C CA . ASP A 1 94 ? 5.861 0.743 -11.017 1.00 83.81 94 ASP A CA 1
ATOM 693 C C . ASP A 1 94 ? 4.857 -0.357 -10.634 1.00 83.81 94 ASP A C 1
ATOM 695 O O . ASP A 1 94 ? 4.343 -1.075 -11.493 1.00 83.81 94 ASP A O 1
ATOM 699 N N . ARG A 1 95 ? 4.574 -0.499 -9.333 1.00 85.56 95 ARG A N 1
ATOM 700 C CA . ARG A 1 95 ? 3.609 -1.456 -8.786 1.00 85.56 95 ARG A CA 1
ATOM 701 C C . ARG A 1 95 ? 3.116 -0.996 -7.421 1.00 85.56 95 ARG A C 1
ATOM 703 O O . ARG A 1 95 ? 3.832 -1.097 -6.427 1.00 85.56 95 ARG A O 1
ATOM 710 N N . ALA A 1 96 ? 1.881 -0.524 -7.387 1.00 87.69 96 ALA A N 1
ATOM 711 C CA . ALA A 1 96 ? 1.220 -0.093 -6.173 1.00 87.69 96 ALA A CA 1
ATOM 712 C C . ALA A 1 96 ? -0.296 -0.318 -6.239 1.00 87.69 96 ALA A C 1
ATOM 714 O O . ALA A 1 96 ? -0.875 -0.519 -7.312 1.00 87.69 96 ALA A O 1
ATOM 715 N N . MET A 1 97 ? -0.935 -0.263 -5.072 1.00 88.62 97 MET A N 1
ATOM 716 C CA . MET A 1 97 ? -2.386 -0.339 -4.916 1.00 88.62 97 MET A CA 1
ATOM 717 C C . MET A 1 97 ? -2.879 0.776 -4.002 1.00 88.62 97 MET A C 1
ATOM 719 O O . MET A 1 97 ? -2.229 1.105 -3.016 1.00 88.62 97 MET A O 1
ATOM 723 N N . LEU A 1 98 ? -4.038 1.342 -4.313 1.00 89.31 98 LEU A N 1
ATOM 724 C CA . LEU A 1 98 ? -4.784 2.203 -3.409 1.00 89.31 98 LEU A CA 1
ATOM 725 C C . LEU A 1 98 ? -5.905 1.373 -2.794 1.00 89.31 98 LEU A C 1
ATOM 727 O O . LEU A 1 98 ? -6.782 0.893 -3.512 1.00 89.31 98 LEU A O 1
ATOM 731 N N . ILE A 1 99 ? -5.876 1.230 -1.476 1.00 89.44 99 ILE A N 1
ATOM 732 C CA . ILE A 1 99 ? -6.885 0.504 -0.712 1.00 89.44 99 ILE A CA 1
ATOM 733 C C . ILE A 1 99 ? -7.605 1.436 0.257 1.00 89.44 99 ILE A C 1
ATOM 735 O O . ILE A 1 99 ? -7.091 2.492 0.637 1.00 89.44 99 ILE A O 1
ATOM 739 N N . ARG A 1 100 ? -8.783 1.017 0.696 1.00 89.81 100 ARG A N 1
ATOM 740 C CA . ARG A 1 100 ? -9.517 1.620 1.805 1.00 89.81 100 ARG A CA 1
ATOM 741 C C . ARG A 1 100 ? -9.942 0.505 2.744 1.00 89.81 100 ARG A C 1
ATOM 743 O O . ARG A 1 100 ? -10.598 -0.424 2.287 1.00 89.81 100 ARG A O 1
ATOM 750 N N . CYS A 1 101 ? -9.582 0.602 4.020 1.00 89.88 101 CYS A N 1
ATOM 751 C CA . CYS A 1 101 ? -10.089 -0.345 5.004 1.00 89.88 101 CYS A CA 1
ATOM 752 C C . CYS A 1 101 ? -11.605 -0.163 5.141 1.00 89.88 101 CYS A C 1
ATOM 754 O O . CYS A 1 101 ? -12.112 0.965 5.120 1.00 89.88 101 CYS A O 1
ATOM 756 N N . GLU A 1 102 ? -12.322 -1.272 5.227 1.00 87.06 102 GLU A N 1
ATOM 757 C CA . GLU A 1 102 ? -13.742 -1.265 5.536 1.00 87.06 102 GLU A CA 1
ATOM 758 C C . GLU A 1 102 ? -13.888 -1.448 7.047 1.00 87.06 102 GLU A C 1
ATOM 760 O O . GLU A 1 102 ? -13.343 -2.385 7.628 1.00 87.06 102 GLU A O 1
ATOM 765 N N . ASP A 1 103 ? -14.567 -0.505 7.695 1.00 73.62 103 ASP A N 1
ATOM 766 C CA . ASP A 1 103 ? -14.971 -0.665 9.085 1.00 73.62 103 ASP A CA 1
ATOM 767 C C . ASP A 1 103 ? -16.095 -1.720 9.110 1.00 73.62 103 ASP A C 1
ATOM 769 O O . ASP A 1 103 ? -17.084 -1.563 8.387 1.00 73.62 103 ASP A O 1
ATOM 773 N N . GLU A 1 104 ? -15.906 -2.814 9.859 1.00 57.16 104 GLU A N 1
ATOM 774 C CA . GLU A 1 104 ? -16.913 -3.879 10.054 1.00 57.16 104 GLU A CA 1
ATOM 775 C C . GLU A 1 104 ? -18.239 -3.365 10.646 1.00 57.16 104 GLU A C 1
ATOM 777 O O . GLU A 1 104 ? -18.212 -2.478 11.535 1.00 57.16 104 GLU A O 1
#

pLDDT: mean 72.12, std 16.3, range [36.0, 90.25]

Radius of gyration: 20.85 Å; Cα contacts (8 Å, |Δi|>4): 134; chains: 1; bounding box: 58×32×55 Å

Nearest PDB structures (foldseek):
  2rvh-assembly1_A  TM=4.141E-01  e=1.712E+00  Saccharomyces cerevisiae S288C
  4v5o-assembly2_BF  TM=4.839E-01  e=3.815E+00  Tetrahymena thermophila
  6gsm-assembly1_m  TM=4.676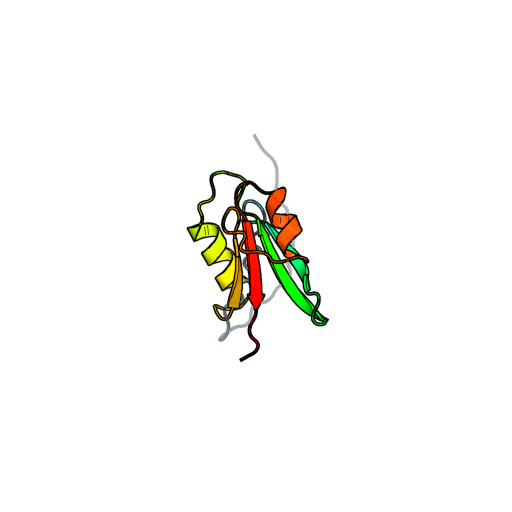E-01  e=4.316E+00  Saccharomyces cerevisiae S288C
  2if1-assembly1_A  TM=4.275E-01  e=7.518E+00  Homo sapiens

Solvent-accessible surface area (backbone atoms only — not comparable to full-atom values): 6866 Å² total; per-residue (Å²): 134,87,85,83,86,80,90,84,86,83,88,84,89,82,82,86,88,84,76,92,76,82,80,74,76,88,71,90,89,69,66,47,75,43,81,40,73,36,97,86,78,47,67,27,34,38,33,39,21,59,58,88,88,46,46,73,67,50,37,51,50,52,49,29,70,73,32,78,65,35,61,48,78,78,38,42,44,92,59,78,82,85,64,89,58,69,62,58,65,33,79,82,38,91,33,28,36,35,33,29,62,54,85,131